Protein AF-A0A8J2KTL6-F1 (afdb_monomer_lite)

Secondary structure (DSSP, 8-state):
-------PPPHHHHHHHHHHHHHHHTTTTSHHHHHHHHHHHHHHHHHHHHTTT----HHHHHHHHHHHHHHHHHHS----TT-HHHHHHHHHT-

Sequence (94 aa):
MRQRGMFWPDDTTQKRKIVFRSSRHFGLGIKSEESSAHEEISKLFQHLDKSQGEAMSVKGVFNIPTFNVVAHRFLGEKYPHDDPGLTKVVDRLG

Structure (mmCIF, N/CA/C/O backbone):
data_AF-A0A8J2KTL6-F1
#
_entry.id   AF-A0A8J2KTL6-F1
#
loop_
_atom_site.group_PDB
_atom_site.id
_atom_site.type_symbol
_atom_site.label_atom_id
_atom_site.label_alt_id
_atom_site.label_comp_id
_atom_site.label_asym_id
_atom_site.label_entity_id
_atom_site.label_seq_id
_atom_site.pdbx_PDB_ins_code
_atom_site.Cartn_x
_atom_site.Cartn_y
_atom_site.Cartn_z
_atom_site.occupancy
_atom_site.B_iso_or_equiv
_atom_site.auth_seq_id
_atom_site.auth_comp_id
_atom_site.auth_asym_id
_atom_site.auth_atom_id
_atom_site.pdbx_PDB_model_num
ATOM 1 N N . MET A 1 1 ? 51.163 -9.045 -17.830 1.00 36.59 1 MET A N 1
ATOM 2 C CA . MET A 1 1 ? 49.914 -8.763 -18.573 1.00 36.59 1 MET A CA 1
ATOM 3 C C . MET A 1 1 ? 48.815 -9.697 -18.076 1.00 36.59 1 MET A C 1
ATOM 5 O O . MET A 1 1 ? 48.930 -10.895 -18.279 1.00 36.59 1 MET A O 1
ATOM 9 N N . ARG A 1 2 ? 47.786 -9.194 -17.380 1.00 33.91 2 ARG A N 1
ATOM 10 C CA . ARG A 1 2 ? 46.576 -9.970 -17.052 1.00 33.91 2 ARG A CA 1
ATOM 11 C C . ARG A 1 2 ? 45.409 -9.370 -17.830 1.00 33.91 2 ARG A C 1
ATOM 13 O O . ARG A 1 2 ? 44.900 -8.327 -17.443 1.00 33.91 2 ARG A O 1
ATOM 20 N N . GLN A 1 3 ? 44.998 -10.026 -18.910 1.00 48.50 3 GLN A N 1
ATOM 21 C CA . GLN A 1 3 ? 43.663 -9.819 -19.459 1.00 48.50 3 GLN A CA 1
ATOM 22 C C . GLN A 1 3 ? 42.694 -10.709 -18.679 1.00 48.50 3 GLN A C 1
ATOM 24 O O . GLN A 1 3 ? 42.821 -11.929 -18.702 1.00 48.50 3 GLN A O 1
ATOM 29 N N . ARG A 1 4 ? 41.745 -10.103 -17.969 1.00 41.75 4 ARG A N 1
ATOM 30 C CA . ARG A 1 4 ? 40.461 -10.725 -17.616 1.00 41.75 4 ARG A CA 1
ATOM 31 C C . ARG A 1 4 ? 39.399 -9.631 -17.639 1.00 41.75 4 ARG A C 1
ATOM 33 O O . ARG A 1 4 ? 38.955 -9.143 -16.608 1.00 41.75 4 ARG A O 1
ATOM 40 N N . GLY A 1 5 ? 39.060 -9.206 -18.851 1.00 48.88 5 GLY A N 1
ATOM 41 C CA . GLY A 1 5 ? 37.845 -8.451 -19.112 1.00 48.88 5 GLY A CA 1
ATOM 42 C C . GLY A 1 5 ? 36.708 -9.437 -19.328 1.00 48.88 5 GLY A C 1
ATOM 43 O O . GLY A 1 5 ? 36.620 -10.012 -20.401 1.00 48.88 5 GLY A O 1
ATOM 44 N N . MET A 1 6 ? 35.888 -9.662 -18.304 1.00 46.16 6 MET A N 1
ATOM 45 C CA . MET A 1 6 ? 34.476 -10.027 -18.455 1.00 46.16 6 MET A CA 1
ATOM 46 C C . MET A 1 6 ? 33.804 -9.869 -17.089 1.00 46.16 6 MET A C 1
ATOM 48 O O . MET A 1 6 ? 33.680 -10.811 -16.310 1.00 46.16 6 MET A O 1
ATOM 52 N N . PHE A 1 7 ? 33.434 -8.629 -16.772 1.00 52.38 7 PHE A N 1
ATOM 53 C CA . PHE A 1 7 ? 32.479 -8.342 -15.710 1.00 52.38 7 PHE A CA 1
ATOM 54 C C . PHE A 1 7 ? 31.117 -8.794 -16.242 1.00 52.38 7 PHE A C 1
ATOM 56 O O . PHE A 1 7 ? 30.461 -8.051 -16.970 1.00 52.38 7 PHE A O 1
ATOM 63 N N . TRP A 1 8 ? 30.727 -10.043 -15.973 1.00 47.16 8 TRP A N 1
ATOM 64 C CA . TRP A 1 8 ? 29.322 -10.418 -16.096 1.00 47.16 8 TRP A CA 1
ATOM 65 C C . TRP A 1 8 ? 28.546 -9.421 -15.234 1.00 47.16 8 TRP A C 1
ATOM 67 O O . TRP A 1 8 ? 28.870 -9.312 -14.047 1.00 47.16 8 TRP A O 1
ATOM 77 N N . PRO A 1 9 ? 27.587 -8.654 -15.786 1.00 56.00 9 PRO A N 1
ATOM 78 C CA . PRO A 1 9 ? 26.655 -7.932 -14.943 1.00 56.00 9 PRO A CA 1
ATOM 79 C C . PRO A 1 9 ? 26.075 -8.981 -14.008 1.00 56.00 9 PRO A C 1
ATOM 81 O O . PRO A 1 9 ? 25.584 -10.012 -14.469 1.00 56.00 9 PRO A O 1
ATOM 84 N N . ASP A 1 10 ? 26.204 -8.766 -12.707 1.00 67.06 10 ASP A N 1
ATOM 85 C CA . ASP A 1 10 ? 25.510 -9.587 -11.742 1.00 67.06 10 ASP A CA 1
ATOM 86 C C . ASP A 1 10 ? 24.046 -9.654 -12.188 1.00 67.06 10 ASP A C 1
ATOM 88 O O . ASP A 1 10 ? 23.411 -8.632 -12.469 1.00 67.06 10 ASP A O 1
ATOM 92 N N . ASP A 1 11 ? 23.525 -10.870 -12.321 1.00 74.50 11 ASP A N 1
ATOM 93 C CA . ASP A 1 11 ? 22.155 -11.137 -12.764 1.00 74.50 11 ASP A CA 1
ATOM 94 C C . ASP A 1 11 ? 21.150 -10.231 -12.016 1.00 74.50 11 ASP A C 1
ATOM 96 O O . ASP A 1 11 ? 20.190 -9.705 -12.577 1.00 74.50 11 ASP A O 1
ATOM 100 N N . THR A 1 12 ? 21.462 -9.888 -10.763 1.00 78.56 12 THR A N 1
ATOM 101 C CA . THR A 1 12 ? 20.683 -8.954 -9.948 1.00 78.56 12 THR A CA 1
ATOM 102 C C . THR A 1 12 ? 20.638 -7.514 -10.478 1.00 78.56 12 THR A C 1
ATOM 104 O O . THR A 1 12 ? 19.585 -6.880 -10.392 1.00 78.56 12 THR A O 1
ATOM 107 N N . THR A 1 13 ? 21.714 -6.960 -11.045 1.00 85.62 13 THR A N 1
ATOM 108 C CA . THR A 1 13 ? 21.698 -5.617 -11.654 1.00 85.62 13 THR A CA 1
ATOM 109 C C . THR A 1 13 ? 20.894 -5.617 -12.945 1.00 85.62 13 THR A C 1
ATOM 111 O O . THR A 1 13 ? 20.145 -4.672 -13.212 1.00 85.62 13 THR A O 1
ATOM 114 N N . GLN A 1 14 ? 21.000 -6.677 -13.746 1.00 86.94 14 GLN A N 1
ATOM 115 C CA . GLN A 1 14 ? 20.218 -6.793 -14.973 1.00 86.94 14 GLN A CA 1
ATOM 116 C C . GLN A 1 14 ? 18.725 -6.964 -14.667 1.00 86.94 14 GLN A C 1
ATOM 118 O O . GLN A 1 14 ? 17.913 -6.208 -15.206 1.00 86.94 14 GLN A O 1
ATOM 123 N N . LYS A 1 15 ? 18.367 -7.854 -13.733 1.00 85.94 15 LYS A N 1
ATOM 124 C CA . LYS A 1 15 ? 16.997 -8.024 -13.222 1.00 85.94 15 LYS A CA 1
ATOM 125 C C . LYS A 1 15 ? 16.426 -6.718 -12.676 1.00 85.94 15 LYS A C 1
ATOM 127 O O . LYS A 1 15 ? 15.334 -6.325 -13.076 1.00 85.94 15 LYS A O 1
ATOM 132 N N . ARG A 1 16 ? 17.188 -5.978 -11.859 1.00 86.25 16 ARG A N 1
ATOM 133 C CA . ARG A 1 16 ? 16.780 -4.653 -11.356 1.00 86.25 16 ARG A CA 1
ATOM 134 C C . ARG A 1 16 ? 16.465 -3.683 -12.492 1.00 86.25 16 ARG A C 1
ATOM 136 O O . ARG A 1 16 ? 15.398 -3.076 -12.502 1.00 86.25 16 ARG A O 1
ATOM 143 N N . LYS A 1 17 ? 17.346 -3.564 -13.490 1.00 88.56 17 LYS A N 1
ATOM 144 C CA . LYS A 1 17 ? 17.118 -2.683 -14.651 1.00 88.56 17 LYS A CA 1
ATOM 145 C C . LYS A 1 17 ? 15.886 -3.083 -15.463 1.00 88.56 17 LYS A C 1
ATOM 147 O O . LYS A 1 17 ? 15.239 -2.207 -16.034 1.00 88.56 17 LYS A O 1
ATOM 152 N N . ILE A 1 18 ? 15.595 -4.378 -15.569 1.00 87.69 18 ILE A N 1
ATOM 153 C CA . ILE A 1 18 ? 14.405 -4.877 -16.265 1.00 87.69 18 ILE A CA 1
ATOM 154 C C . ILE A 1 18 ? 13.152 -4.477 -15.486 1.00 87.69 18 ILE A C 1
ATOM 156 O O . ILE A 1 18 ? 12.311 -3.790 -16.056 1.00 87.69 18 ILE A O 1
ATOM 160 N N . VAL A 1 19 ? 13.093 -4.777 -14.184 1.00 85.81 19 VAL A N 1
ATOM 161 C CA . VAL A 1 19 ? 11.958 -4.422 -13.315 1.00 85.81 19 VAL A CA 1
ATOM 162 C C . VAL A 1 19 ? 11.705 -2.913 -13.312 1.00 85.81 19 VAL A C 1
ATOM 164 O O . VAL A 1 19 ? 10.584 -2.474 -13.531 1.00 85.81 19 VAL A O 1
ATOM 167 N N . PHE A 1 20 ? 12.736 -2.078 -13.159 1.00 84.12 20 PHE A N 1
ATOM 168 C CA . PHE A 1 20 ? 12.551 -0.620 -13.172 1.00 84.12 20 PHE A CA 1
ATOM 169 C C . PHE A 1 20 ? 12.087 -0.065 -14.524 1.00 84.12 20 PHE A C 1
ATOM 171 O O . PHE A 1 20 ? 11.420 0.971 -14.579 1.00 84.12 20 PHE A O 1
ATOM 178 N N . ARG A 1 21 ? 12.467 -0.700 -15.636 1.00 86.44 21 ARG A N 1
ATOM 179 C CA . ARG A 1 21 ? 11.977 -0.306 -16.963 1.00 86.44 21 ARG A CA 1
ATOM 180 C C . ARG A 1 21 ? 10.534 -0.749 -17.163 1.00 86.44 21 ARG A C 1
ATOM 182 O O . ARG A 1 21 ? 9.719 0.081 -17.553 1.00 86.44 21 ARG A O 1
ATOM 189 N N . SER A 1 22 ? 10.203 -1.992 -16.819 1.00 84.38 22 SER A N 1
ATOM 190 C CA . SER A 1 22 ? 8.834 -2.496 -16.916 1.00 84.38 22 SER A CA 1
ATOM 191 C C . SER A 1 22 ? 7.881 -1.731 -16.001 1.00 84.38 22 SER A C 1
ATOM 193 O O . SER A 1 22 ? 6.819 -1.335 -16.456 1.00 84.38 22 SER A O 1
ATOM 195 N N . SER A 1 23 ? 8.268 -1.414 -14.761 1.00 80.25 23 SER A N 1
ATOM 196 C CA . SER A 1 23 ? 7.411 -0.652 -13.843 1.00 80.25 23 SER A CA 1
ATOM 197 C C . SER A 1 23 ? 7.054 0.730 -14.393 1.00 80.25 23 SER A C 1
ATOM 199 O O . SER A 1 23 ? 5.910 1.149 -14.273 1.00 80.25 23 SER A O 1
ATOM 201 N N . ARG A 1 24 ? 7.988 1.422 -15.063 1.00 82.31 24 ARG A N 1
ATOM 202 C CA . ARG A 1 24 ? 7.690 2.691 -15.756 1.00 82.31 24 ARG A CA 1
ATOM 203 C C . ARG A 1 24 ? 6.745 2.504 -16.944 1.00 82.31 24 ARG A C 1
ATOM 205 O O . ARG A 1 24 ? 5.877 3.344 -17.147 1.00 82.31 24 ARG A O 1
ATOM 212 N N . HIS A 1 25 ? 6.868 1.405 -17.691 1.00 79.88 25 HIS A N 1
ATOM 213 C CA . HIS A 1 25 ? 5.899 1.054 -18.737 1.00 79.88 25 HIS A CA 1
ATOM 214 C C . HIS A 1 25 ? 4.508 0.735 -18.172 1.00 79.88 25 HIS A C 1
ATOM 216 O O . HIS A 1 25 ? 3.515 1.088 -18.796 1.00 79.88 25 HIS A O 1
ATOM 222 N N . PHE A 1 26 ? 4.428 0.175 -16.963 1.00 73.06 26 PHE A N 1
ATOM 223 C CA . PHE A 1 26 ? 3.184 -0.001 -16.203 1.00 73.06 26 PHE A CA 1
ATOM 224 C C . PHE A 1 26 ? 2.743 1.269 -15.448 1.00 73.06 26 PHE A C 1
ATOM 226 O O . PHE A 1 26 ? 1.979 1.196 -14.487 1.00 73.06 26 PHE A O 1
ATOM 233 N N . GLY A 1 27 ? 3.243 2.445 -15.842 1.00 71.56 27 GLY A N 1
ATOM 234 C CA . GLY A 1 27 ? 2.801 3.716 -15.279 1.00 71.56 27 GLY A CA 1
ATOM 235 C C . GLY A 1 27 ? 3.294 3.971 -13.856 1.00 71.56 27 GLY A C 1
ATOM 236 O O . GLY A 1 27 ? 2.551 4.502 -13.040 1.00 71.56 27 GLY A O 1
ATOM 237 N N . LEU A 1 28 ? 4.516 3.567 -13.508 1.00 75.06 28 LEU A N 1
ATOM 238 C CA . LEU A 1 28 ? 5.185 4.080 -12.309 1.00 75.06 28 LEU A CA 1
ATOM 239 C C . LEU A 1 28 ? 5.602 5.545 -12.540 1.00 75.06 28 LEU A C 1
ATOM 241 O O . LEU A 1 28 ? 6.373 5.823 -13.462 1.00 75.06 28 LEU A O 1
ATOM 245 N N . GLY A 1 29 ? 5.124 6.460 -11.700 1.00 69.00 29 GLY A N 1
ATOM 246 C CA . GLY A 1 29 ? 5.418 7.895 -11.728 1.00 69.00 29 GLY A CA 1
ATOM 247 C C . GLY A 1 29 ? 4.454 8.750 -12.560 1.00 69.00 29 GLY A C 1
ATOM 248 O O . GLY A 1 29 ? 4.765 9.911 -12.820 1.00 69.00 29 GLY A O 1
ATOM 249 N N . ILE A 1 30 ? 3.309 8.211 -12.998 1.00 81.06 30 ILE A N 1
ATOM 250 C CA . ILE A 1 30 ? 2.262 8.985 -13.696 1.00 81.06 30 ILE A CA 1
ATOM 251 C C . ILE A 1 30 ? 1.108 9.327 -12.747 1.00 81.06 30 ILE A C 1
ATOM 253 O O . ILE A 1 30 ? 0.816 8.579 -11.822 1.00 81.06 30 ILE A O 1
ATOM 257 N N . LYS A 1 31 ? 0.395 10.430 -13.001 1.00 78.75 31 LYS A N 1
ATOM 258 C CA . LYS A 1 31 ? -0.682 10.925 -12.117 1.00 78.75 31 LYS A CA 1
ATOM 259 C C . LYS A 1 31 ? -1.785 9.899 -11.816 1.00 78.75 31 LYS A C 1
ATOM 261 O O . LYS A 1 31 ? -2.356 9.932 -10.734 1.00 78.75 31 LYS A O 1
ATOM 266 N N . SER A 1 32 ? -2.081 8.980 -12.738 1.00 74.69 32 SER A N 1
ATOM 267 C CA . SER A 1 32 ? -3.095 7.939 -12.512 1.00 74.69 32 SER A CA 1
ATOM 268 C C . SER A 1 32 ? -2.689 6.918 -11.444 1.00 74.69 32 SER A C 1
ATOM 270 O O . SER A 1 32 ? -3.555 6.375 -10.762 1.00 74.69 32 SER A O 1
ATOM 272 N N . GLU A 1 33 ? -1.388 6.681 -11.245 1.00 73.94 33 GLU A N 1
ATOM 273 C CA . GLU A 1 33 ? -0.898 5.892 -10.110 1.00 73.94 33 GLU A CA 1
ATOM 274 C C . GLU A 1 33 ? -1.239 6.567 -8.790 1.00 73.94 33 GLU A C 1
ATOM 276 O O . GLU A 1 33 ? -1.738 5.923 -7.869 1.00 73.94 33 GLU A O 1
ATOM 281 N N . GLU A 1 34 ? -0.936 7.861 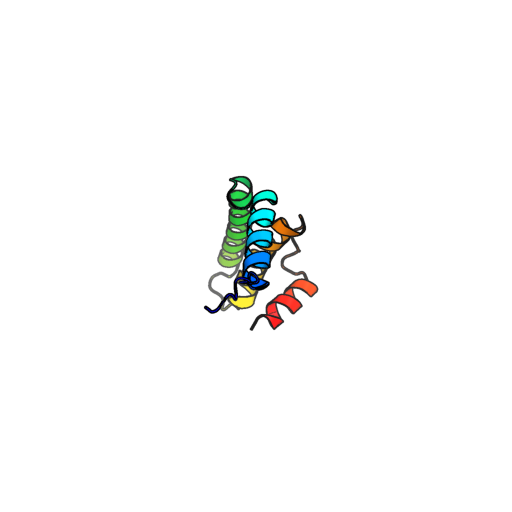-8.708 1.00 80.25 34 GLU A N 1
ATOM 282 C CA . GLU A 1 34 ? -1.147 8.657 -7.509 1.00 80.25 34 GLU A CA 1
ATOM 283 C C . GLU A 1 34 ? -2.630 8.659 -7.133 1.00 80.25 34 GLU A C 1
ATOM 285 O O . GLU A 1 34 ? -2.965 8.450 -5.971 1.00 80.25 34 GLU A O 1
ATOM 290 N N . SER A 1 35 ? -3.523 8.771 -8.124 1.00 84.19 35 SER A N 1
ATOM 291 C CA . SER A 1 35 ? -4.968 8.638 -7.918 1.00 84.19 35 SER A CA 1
ATOM 292 C C . SER A 1 35 ? -5.350 7.278 -7.327 1.00 84.19 35 SER A C 1
ATOM 294 O O . SER A 1 35 ? -6.092 7.231 -6.350 1.00 84.19 35 SER A O 1
ATOM 296 N N . SER A 1 36 ? -4.801 6.171 -7.841 1.00 82.50 36 SER A N 1
ATOM 297 C CA . SER A 1 36 ? -5.095 4.837 -7.296 1.00 82.50 36 SER A CA 1
ATOM 298 C C . SER A 1 36 ? -4.578 4.655 -5.866 1.00 82.50 36 SER A C 1
ATOM 300 O O . SER A 1 36 ? -5.237 3.995 -5.061 1.00 82.50 36 SER A O 1
ATOM 302 N N . ALA A 1 37 ? -3.407 5.206 -5.539 1.00 85.88 37 ALA A N 1
ATOM 303 C CA . ALA A 1 37 ? -2.890 5.188 -4.173 1.00 85.88 37 ALA A CA 1
ATOM 304 C C . ALA A 1 37 ? -3.766 6.036 -3.241 1.00 85.88 37 ALA A C 1
ATOM 306 O O . ALA A 1 37 ? -4.116 5.599 -2.147 1.00 85.88 37 ALA A O 1
ATOM 307 N N . HIS A 1 38 ? -4.180 7.216 -3.701 1.00 89.44 38 HIS A N 1
ATOM 308 C CA . HIS A 1 38 ? -5.055 8.114 -2.958 1.00 89.44 38 HIS A CA 1
ATOM 309 C C . HIS A 1 38 ? -6.433 7.495 -2.681 1.00 89.44 38 HIS A C 1
ATOM 311 O O . HIS A 1 38 ? -6.973 7.667 -1.589 1.00 89.44 38 HIS A O 1
ATOM 317 N N . GLU A 1 39 ? -6.986 6.727 -3.622 1.00 88.44 39 GLU A N 1
ATOM 318 C CA . GLU A 1 39 ? -8.223 5.966 -3.413 1.00 88.44 39 GLU A CA 1
ATOM 319 C C . GLU A 1 39 ? -8.088 4.936 -2.283 1.00 88.44 39 GLU A C 1
ATOM 321 O O . GLU A 1 39 ? -8.959 4.864 -1.417 1.00 88.44 39 GLU A O 1
ATOM 326 N N . GLU A 1 40 ? -7.010 4.144 -2.260 1.00 89.12 40 GLU A N 1
ATOM 327 C CA . GLU A 1 40 ? -6.797 3.153 -1.194 1.00 89.12 40 GLU A CA 1
ATOM 328 C C . GLU A 1 40 ? -6.524 3.819 0.161 1.00 89.12 40 GLU A C 1
ATOM 330 O O . GLU A 1 40 ? -7.046 3.367 1.179 1.00 89.12 40 GLU A O 1
ATOM 335 N N . ILE A 1 41 ? -5.798 4.942 0.181 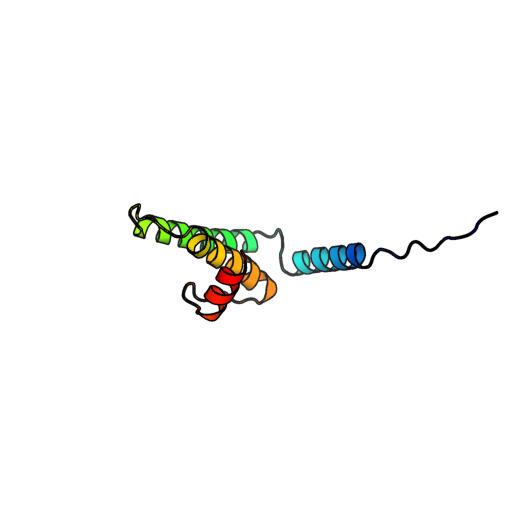1.00 90.88 41 ILE A N 1
ATOM 336 C CA . ILE A 1 41 ? -5.608 5.763 1.386 1.00 90.88 41 ILE A CA 1
ATOM 337 C C . ILE A 1 41 ? -6.951 6.316 1.885 1.00 90.88 41 ILE A C 1
ATOM 339 O O . ILE A 1 41 ? -7.227 6.292 3.082 1.00 90.88 41 ILE A O 1
ATOM 343 N N . SER A 1 42 ? -7.818 6.773 0.982 1.00 91.25 42 SER A N 1
ATOM 344 C CA . SER A 1 42 ? -9.145 7.283 1.344 1.00 91.25 42 SER A CA 1
ATOM 345 C C . SER A 1 42 ? -10.015 6.192 1.973 1.00 91.25 42 SER A C 1
ATOM 347 O O . SER A 1 42 ? -10.664 6.428 2.992 1.00 91.25 42 SER A O 1
ATOM 349 N N . LYS A 1 43 ? -9.993 4.975 1.414 1.00 88.06 43 LYS A N 1
ATOM 350 C CA . LYS A 1 43 ? -10.687 3.811 1.994 1.00 88.06 43 LYS A CA 1
ATOM 351 C C . LYS A 1 43 ? -10.124 3.436 3.364 1.00 88.06 43 LYS A C 1
ATOM 353 O O . LYS A 1 43 ? -10.891 3.107 4.265 1.00 88.06 43 LYS A O 1
ATOM 358 N N . LEU A 1 44 ? -8.804 3.512 3.524 1.00 89.56 44 LEU A N 1
ATOM 359 C CA . LEU A 1 44 ? -8.135 3.276 4.797 1.00 89.56 44 LEU A CA 1
ATOM 360 C C . LEU A 1 44 ? -8.603 4.279 5.860 1.00 89.56 44 LEU A C 1
ATOM 362 O O . LEU A 1 44 ? -9.013 3.854 6.934 1.00 89.56 44 LEU A O 1
ATOM 366 N N . PHE A 1 45 ? -8.633 5.581 5.561 1.00 90.12 45 PHE A N 1
ATOM 367 C CA . PHE A 1 45 ? -9.148 6.581 6.504 1.00 90.12 45 PHE A CA 1
ATOM 368 C C . PHE A 1 45 ? -10.608 6.328 6.885 1.00 90.12 45 PHE A C 1
ATOM 370 O O . PHE A 1 45 ? -10.934 6.341 8.065 1.00 90.12 45 PHE A O 1
ATOM 377 N N . GLN A 1 46 ? -11.467 5.979 5.924 1.00 90.25 46 GLN A N 1
ATOM 378 C CA . GLN A 1 46 ? -12.854 5.605 6.224 1.00 90.25 46 GLN A CA 1
ATOM 379 C C . GLN A 1 46 ? -12.957 4.374 7.135 1.00 90.25 46 GLN A C 1
ATOM 381 O O . GLN A 1 46 ? -13.899 4.265 7.918 1.00 90.25 46 GLN A O 1
ATOM 386 N N . HIS A 1 47 ? -12.032 3.419 7.017 1.00 86.38 47 HIS A N 1
ATOM 387 C CA . HIS A 1 47 ? -11.978 2.258 7.900 1.00 86.38 47 HIS A CA 1
ATOM 388 C C . HIS A 1 47 ? -11.520 2.644 9.314 1.00 86.38 47 HIS A C 1
ATOM 390 O O . HIS A 1 47 ? -12.116 2.190 10.288 1.00 86.38 47 HIS A O 1
ATOM 396 N N . LEU A 1 48 ? -10.520 3.523 9.427 1.00 88.38 48 LEU A N 1
ATOM 397 C CA . LEU A 1 48 ? -10.033 4.045 10.707 1.00 88.38 48 LEU A CA 1
ATOM 398 C C . LEU A 1 48 ? -11.097 4.885 11.428 1.00 88.38 48 LEU A C 1
ATOM 400 O O . LEU A 1 48 ? -11.320 4.699 12.619 1.00 88.38 48 LEU A O 1
ATOM 404 N N . ASP A 1 49 ? -11.816 5.749 10.712 1.00 90.25 49 ASP A N 1
ATOM 405 C CA . ASP A 1 49 ? -12.894 6.554 11.299 1.00 90.25 49 ASP A CA 1
ATOM 406 C C . ASP A 1 49 ? -14.024 5.668 11.854 1.00 90.25 49 ASP A C 1
ATOM 408 O O . ASP A 1 49 ? -14.602 5.956 12.904 1.00 90.25 49 ASP A O 1
ATOM 412 N N . LYS A 1 50 ? -14.317 4.546 11.181 1.00 88.62 50 LYS A N 1
ATOM 413 C CA . LYS A 1 50 ? -15.315 3.564 11.636 1.00 88.62 50 LYS A CA 1
ATOM 414 C C . LYS A 1 50 ? -14.881 2.779 12.866 1.00 88.62 50 LYS A C 1
ATOM 416 O O . LYS A 1 50 ? -15.753 2.293 13.577 1.00 88.62 50 LYS A O 1
ATOM 421 N N . SER A 1 51 ? -13.581 2.640 13.118 1.00 84.94 51 SER A N 1
ATOM 422 C CA . SER A 1 51 ? -13.100 1.879 14.269 1.00 84.94 51 SER A CA 1
ATOM 423 C C . SER A 1 51 ? -13.258 2.633 15.588 1.00 84.94 51 SER A C 1
ATOM 425 O O . SER A 1 51 ? -13.029 2.042 16.633 1.00 84.94 51 SER A O 1
ATOM 427 N N . GLN A 1 52 ? -13.601 3.929 15.567 1.00 85.06 52 GLN A N 1
ATOM 428 C CA . GLN A 1 52 ? -13.877 4.752 16.756 1.00 85.06 52 GLN A CA 1
ATOM 429 C C . GLN A 1 52 ? -12.814 4.651 17.873 1.00 85.06 52 GLN A C 1
ATOM 431 O O . GLN A 1 52 ? -13.119 4.789 19.055 1.00 85.06 52 GLN A O 1
ATOM 436 N N . GLY A 1 53 ? -11.547 4.429 17.505 1.00 82.81 53 GLY A N 1
ATOM 437 C CA . GLY A 1 53 ? -10.437 4.291 18.456 1.00 82.81 53 GLY A CA 1
ATOM 438 C C . GLY A 1 53 ? -10.278 2.904 19.090 1.00 82.81 53 GLY A C 1
ATOM 439 O O . GLY A 1 53 ? -9.472 2.751 20.007 1.00 82.81 53 GLY A O 1
ATOM 440 N N . GLU A 1 54 ? -10.999 1.889 18.609 1.00 88.31 54 GLU A N 1
ATOM 441 C CA . GLU A 1 54 ? -10.801 0.500 19.020 1.00 88.31 54 GLU A CA 1
ATOM 442 C C . GLU A 1 54 ? -9.400 -0.016 18.661 1.00 88.31 54 GLU A C 1
ATOM 444 O O . GLU A 1 54 ? -8.786 0.375 17.661 1.00 88.31 54 GLU A O 1
ATOM 449 N N . ALA A 1 55 ? -8.897 -0.938 19.485 1.00 85.38 55 ALA A N 1
ATOM 450 C CA . ALA A 1 55 ? -7.634 -1.609 19.228 1.00 85.38 55 ALA A CA 1
ATOM 451 C C . ALA A 1 55 ? -7.725 -2.433 17.937 1.00 85.38 55 ALA A C 1
ATOM 453 O O . ALA A 1 55 ? -8.597 -3.286 17.786 1.00 85.38 55 ALA A O 1
ATOM 454 N N . MET A 1 56 ? -6.785 -2.207 17.022 1.00 85.31 56 MET A N 1
ATOM 455 C CA . MET A 1 56 ? -6.749 -2.873 15.723 1.00 85.31 56 MET A CA 1
ATOM 456 C C . MET A 1 56 ? -5.361 -3.405 15.388 1.00 85.31 56 MET A C 1
ATOM 458 O O . MET A 1 56 ? -4.337 -2.894 15.845 1.00 85.31 56 MET A O 1
ATOM 462 N N . SER A 1 57 ? -5.326 -4.424 14.532 1.00 82.62 57 SER A N 1
ATOM 463 C CA . SER A 1 57 ? -4.081 -4.925 13.958 1.00 82.62 57 SER A CA 1
ATOM 464 C C . SER A 1 57 ? -3.615 -4.007 12.830 1.00 82.62 57 SER A C 1
ATOM 466 O O . SER A 1 57 ? -4.189 -4.011 11.742 1.00 82.62 57 SER A O 1
ATOM 468 N N . VAL A 1 58 ? -2.527 -3.266 13.058 1.00 82.81 58 VAL A N 1
ATOM 469 C CA . VAL A 1 58 ? -1.885 -2.424 12.028 1.00 82.81 58 VAL A CA 1
ATOM 470 C C . VAL A 1 58 ? -1.518 -3.255 10.793 1.00 82.81 58 VAL A C 1
ATOM 472 O O . VAL A 1 58 ? -1.707 -2.817 9.662 1.00 82.81 58 VAL A O 1
ATOM 475 N N . LYS A 1 59 ? -1.059 -4.494 10.994 1.00 79.94 59 LYS A N 1
ATOM 476 C CA . LYS A 1 59 ? -0.671 -5.395 9.905 1.00 79.94 59 LYS A CA 1
ATOM 477 C C . LYS A 1 59 ? -1.847 -5.711 8.978 1.00 79.94 59 LYS A C 1
ATOM 479 O O . LYS A 1 59 ? -1.701 -5.616 7.766 1.00 79.94 59 LYS A O 1
ATOM 484 N N . GLY A 1 60 ? -3.010 -6.048 9.536 1.00 76.50 60 GLY A N 1
ATOM 485 C CA . GLY A 1 60 ? -4.205 -6.338 8.738 1.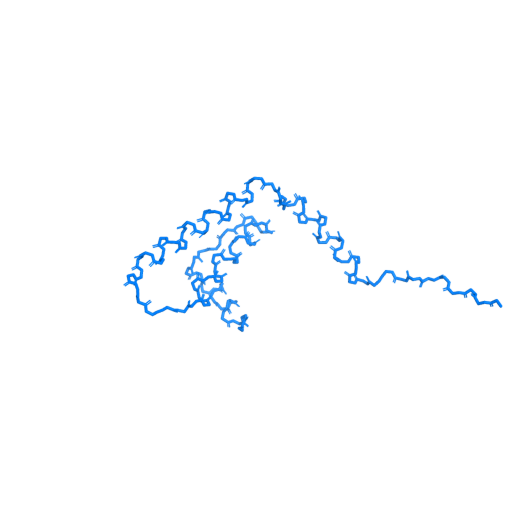00 76.50 60 GLY A CA 1
ATOM 486 C C . GLY A 1 60 ? -4.749 -5.093 8.040 1.00 76.50 60 GLY A C 1
ATOM 487 O O . GLY A 1 60 ? -5.072 -5.132 6.857 1.00 76.50 60 GLY A O 1
ATOM 488 N N . VAL A 1 61 ? -4.772 -3.969 8.759 1.00 85.00 61 VAL A N 1
ATOM 489 C CA . VAL A 1 61 ? -5.398 -2.725 8.295 1.00 85.00 61 VAL A CA 1
ATOM 490 C C . VAL A 1 61 ? -4.584 -2.025 7.202 1.00 85.00 61 VAL A C 1
ATOM 492 O O . VAL A 1 61 ? -5.163 -1.497 6.258 1.00 85.00 61 VAL A O 1
ATOM 495 N N . PHE A 1 62 ? -3.250 -2.037 7.277 1.00 86.88 62 PHE A N 1
ATOM 496 C CA . PHE A 1 62 ? -2.406 -1.281 6.343 1.00 86.88 62 PHE A CA 1
ATOM 497 C C . PHE A 1 62 ? -1.872 -2.122 5.175 1.00 86.88 62 PHE A C 1
ATOM 499 O O . PHE A 1 62 ? -1.700 -1.601 4.066 1.00 86.88 62 PHE A O 1
ATOM 506 N N . ASN A 1 63 ? -1.618 -3.420 5.372 1.00 88.19 63 ASN A N 1
ATOM 507 C CA . ASN A 1 63 ? -0.963 -4.228 4.337 1.00 88.19 63 ASN A CA 1
ATOM 508 C C . ASN A 1 63 ? -1.890 -4.566 3.169 1.00 88.19 63 ASN A C 1
ATOM 510 O O . ASN A 1 63 ? -1.421 -4.635 2.036 1.00 88.19 63 ASN A O 1
ATOM 514 N N . ILE A 1 64 ? -3.187 -4.746 3.420 1.00 87.31 64 ILE A N 1
ATOM 515 C CA . ILE A 1 64 ? -4.184 -5.037 2.381 1.00 87.31 64 ILE A CA 1
ATOM 516 C C . ILE A 1 64 ? -4.320 -3.864 1.390 1.00 87.31 64 ILE A C 1
ATOM 518 O O . ILE A 1 64 ? -4.103 -4.084 0.194 1.00 87.31 64 ILE A O 1
ATOM 522 N N . PRO A 1 65 ? -4.572 -2.610 1.827 1.00 88.88 65 PRO A N 1
ATOM 523 C CA . PRO A 1 65 ? -4.582 -1.468 0.911 1.00 88.88 65 PRO A CA 1
ATOM 524 C C . PRO A 1 65 ? -3.240 -1.281 0.191 1.00 88.88 65 PRO A C 1
ATOM 526 O O . PRO A 1 65 ? -3.218 -1.042 -1.016 1.00 88.88 65 PRO A O 1
ATOM 529 N N . THR A 1 66 ? -2.115 -1.471 0.889 1.00 87.88 66 THR A N 1
ATOM 530 C CA . THR A 1 66 ? -0.775 -1.404 0.276 1.00 87.88 66 THR A CA 1
ATOM 531 C C . THR A 1 66 ? -0.609 -2.439 -0.839 1.00 87.88 66 THR A C 1
ATOM 533 O O . THR A 1 66 ? -0.120 -2.119 -1.925 1.00 87.88 66 THR A O 1
ATOM 536 N N . PHE A 1 67 ? -1.056 -3.673 -0.603 1.00 88.38 67 PHE A N 1
ATOM 537 C CA . PHE A 1 67 ? -1.024 -4.730 -1.604 1.00 88.38 67 PHE A CA 1
ATOM 538 C C . PHE A 1 67 ? -1.911 -4.388 -2.798 1.00 88.38 67 PHE A C 1
ATOM 540 O O . PHE A 1 67 ? -1.474 -4.555 -3.929 1.00 88.38 67 PHE A O 1
ATOM 547 N N . ASN A 1 68 ? -3.109 -3.848 -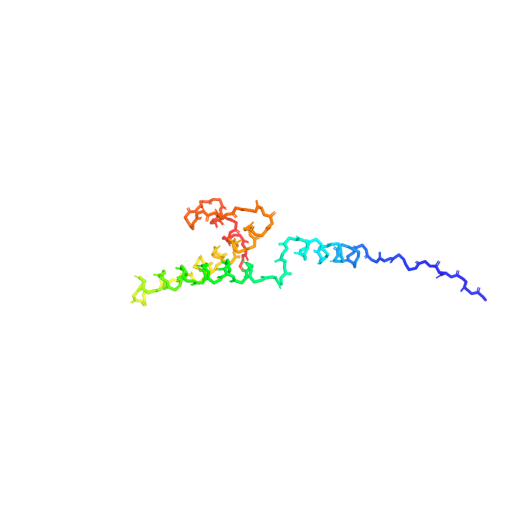2.574 1.00 88.44 68 ASN A N 1
ATOM 548 C CA . ASN A 1 68 ? -4.024 -3.470 -3.649 1.00 88.44 68 ASN A CA 1
ATOM 549 C C . ASN A 1 68 ? -3.467 -2.376 -4.569 1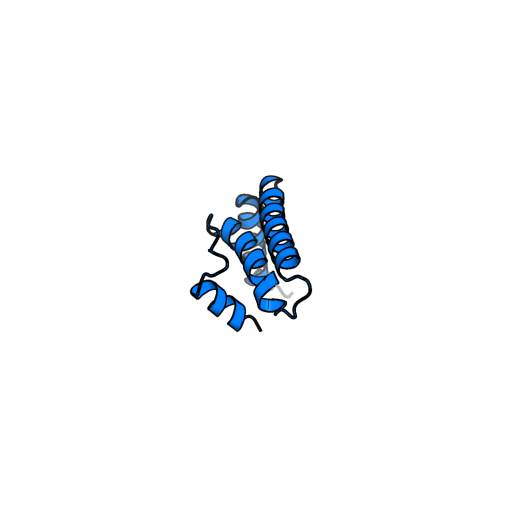.00 88.44 68 ASN A C 1
ATOM 551 O O . ASN A 1 68 ? -3.691 -2.440 -5.777 1.00 88.44 68 ASN A O 1
ATOM 555 N N . VAL A 1 69 ? -2.690 -1.419 -4.051 1.00 88.00 69 VAL A N 1
ATOM 556 C CA . VAL A 1 69 ? -1.990 -0.430 -4.896 1.00 88.00 69 VAL A CA 1
ATOM 557 C C . VAL A 1 69 ? -0.978 -1.114 -5.821 1.00 88.00 69 VAL A C 1
ATOM 559 O O . VAL A 1 69 ? -0.884 -0.791 -7.007 1.00 88.00 69 VAL A O 1
ATOM 562 N N . VAL A 1 70 ? -0.235 -2.090 -5.297 1.00 85.69 70 VAL A N 1
ATOM 563 C CA . VAL A 1 70 ? 0.760 -2.853 -6.062 1.00 85.69 70 VAL A CA 1
ATOM 564 C C . VAL A 1 70 ? 0.082 -3.815 -7.048 1.00 85.69 70 VAL A C 1
ATOM 566 O O . VAL A 1 70 ? 0.460 -3.864 -8.218 1.00 85.69 70 VAL A O 1
ATOM 569 N N . ALA A 1 71 ? -0.946 -4.541 -6.615 1.00 85.31 71 ALA A N 1
ATOM 570 C CA . ALA A 1 71 ? -1.703 -5.490 -7.423 1.00 85.31 71 ALA A CA 1
ATOM 571 C C . ALA A 1 71 ? -2.423 -4.802 -8.582 1.00 85.31 71 ALA A C 1
ATOM 573 O O . ALA A 1 71 ? -2.277 -5.236 -9.721 1.00 85.31 71 ALA A O 1
ATOM 574 N N . HIS A 1 72 ? -3.084 -3.670 -8.337 1.00 85.12 72 HIS A N 1
ATOM 575 C CA . HIS A 1 72 ? -3.718 -2.895 -9.401 1.00 85.12 72 HIS A CA 1
ATOM 576 C C . HIS A 1 72 ? -2.705 -2.475 -10.473 1.00 85.12 72 HIS A C 1
ATOM 578 O O . HIS A 1 72 ? -3.014 -2.481 -11.660 1.00 85.12 72 HIS A O 1
ATOM 584 N N . ARG A 1 73 ? -1.463 -2.168 -10.082 1.00 80.88 73 ARG A N 1
ATOM 585 C CA . ARG A 1 73 ? -0.394 -1.870 -11.041 1.00 80.88 73 ARG A CA 1
ATOM 586 C C . ARG A 1 73 ? 0.016 -3.083 -11.872 1.00 80.88 73 ARG A C 1
ATOM 588 O O . ARG A 1 73 ? 0.154 -2.963 -13.084 1.00 80.88 73 ARG A O 1
ATOM 595 N N . PHE A 1 74 ? 0.331 -4.202 -11.225 1.00 81.19 74 PHE A N 1
ATOM 596 C CA . PHE A 1 74 ? 0.968 -5.331 -11.912 1.00 81.19 74 PHE A CA 1
ATOM 597 C C . PHE A 1 74 ? -0.032 -6.287 -12.562 1.00 81.19 74 PHE A C 1
ATOM 599 O O . PHE A 1 74 ? 0.302 -6.927 -13.555 1.00 81.19 74 PHE A O 1
ATOM 606 N N . LEU A 1 75 ? -1.233 -6.387 -11.999 1.00 82.94 75 LEU A N 1
ATOM 607 C CA . LEU A 1 75 ? -2.278 -7.328 -12.394 1.00 82.94 75 LEU A CA 1
ATOM 608 C C . LEU A 1 75 ? -3.486 -6.620 -13.019 1.00 82.94 75 LEU A C 1
ATOM 610 O O . LEU A 1 75 ? -4.297 -7.277 -13.657 1.00 82.94 75 LEU A O 1
ATOM 614 N N . GLY A 1 76 ? -3.611 -5.297 -12.856 1.00 80.81 76 GLY A N 1
ATOM 615 C CA . GLY A 1 76 ? -4.784 -4.542 -13.311 1.00 80.81 76 GLY A CA 1
ATOM 616 C C . GLY A 1 76 ? -6.020 -4.721 -12.424 1.00 80.81 76 GLY A C 1
ATOM 617 O O . GLY A 1 76 ? -7.064 -4.149 -12.718 1.00 80.81 76 GLY A O 1
ATOM 618 N N . GLU A 1 77 ? -5.911 -5.486 -11.334 1.00 81.75 77 GLU A N 1
ATOM 619 C CA . GLU A 1 77 ? -7.029 -5.859 -10.467 1.00 81.75 77 GLU A CA 1
ATOM 620 C C . GLU A 1 77 ? -6.790 -5.416 -9.018 1.00 81.75 77 GLU A C 1
ATOM 622 O O . GLU A 1 77 ? -5.664 -5.436 -8.515 1.00 81.75 77 GLU A O 1
ATOM 627 N N . LYS A 1 78 ? -7.871 -5.014 -8.341 1.00 83.25 78 LYS A N 1
ATOM 628 C CA . LYS A 1 78 ? -7.904 -4.785 -6.890 1.00 83.25 78 LYS A CA 1
ATOM 629 C C . LYS A 1 78 ? -8.636 -5.954 -6.248 1.00 83.25 78 LYS A C 1
ATOM 631 O O . LYS A 1 78 ? -9.713 -6.326 -6.708 1.00 83.25 78 LYS A O 1
ATOM 636 N N . TYR A 1 79 ? -8.081 -6.490 -5.171 1.00 86.31 79 TYR A N 1
ATOM 637 C CA . TYR A 1 79 ? -8.730 -7.545 -4.408 1.00 86.31 79 TYR A CA 1
ATOM 638 C C . TYR A 1 79 ? -9.685 -6.947 -3.369 1.00 86.31 79 TYR A C 1
ATOM 640 O O . TYR A 1 79 ? -9.416 -5.861 -2.834 1.00 86.31 79 TYR A O 1
ATOM 648 N N . PRO A 1 80 ? -10.792 -7.637 -3.051 1.00 86.75 80 PRO A N 1
ATOM 649 C CA . PRO A 1 80 ? -11.612 -7.297 -1.897 1.00 86.75 80 PRO A CA 1
ATOM 650 C C . PRO A 1 80 ? -10.762 -7.233 -0.623 1.00 86.75 80 PRO A C 1
ATOM 652 O O . PRO A 1 80 ? -9.835 -8.022 -0.437 1.00 86.75 80 PRO A O 1
ATOM 655 N N . HIS A 1 81 ? -11.060 -6.277 0.260 1.00 82.69 81 HIS A N 1
ATOM 656 C CA . HIS A 1 81 ? -10.310 -6.122 1.514 1.00 82.69 81 HIS A CA 1
ATOM 657 C C . HIS A 1 81 ? -10.529 -7.298 2.479 1.00 82.69 81 HIS A C 1
ATOM 659 O O . HIS A 1 81 ? -9.713 -7.535 3.359 1.00 82.69 81 HIS A O 1
ATOM 665 N N . ASP A 1 82 ? -11.610 -8.046 2.293 1.00 84.38 82 ASP A N 1
ATOM 666 C CA . ASP A 1 82 ? -11.977 -9.264 3.010 1.00 84.38 82 ASP A CA 1
ATOM 667 C C . ASP A 1 82 ? -11.573 -10.549 2.264 1.00 84.38 82 ASP A C 1
ATOM 669 O O . ASP A 1 82 ? -11.968 -11.644 2.667 1.00 84.38 82 ASP A O 1
ATOM 673 N N . ASP A 1 83 ? -10.773 -10.446 1.193 1.00 88.50 83 ASP A N 1
ATOM 674 C CA . ASP A 1 83 ? -10.343 -11.612 0.425 1.00 88.50 83 ASP A CA 1
ATOM 675 C C . ASP A 1 83 ? -9.541 -12.595 1.313 1.00 88.50 83 ASP A C 1
ATOM 677 O O . ASP A 1 83 ? -8.479 -12.246 1.856 1.00 88.50 83 ASP A O 1
ATOM 681 N N . PRO A 1 84 ? -10.001 -13.854 1.468 1.00 86.50 84 PRO A N 1
ATOM 682 C CA . PRO A 1 84 ? -9.335 -14.825 2.333 1.00 86.50 84 PRO A CA 1
ATOM 683 C C . PRO A 1 84 ? -7.952 -15.244 1.823 1.00 86.50 84 PRO A C 1
ATOM 685 O O . PRO A 1 84 ? -7.107 -15.680 2.607 1.00 86.50 84 PRO A O 1
ATOM 688 N N . GLY A 1 85 ? -7.718 -15.174 0.511 1.00 87.19 85 GLY A N 1
ATOM 689 C CA . GLY A 1 85 ? -6.430 -15.477 -0.103 1.00 87.19 85 GLY A CA 1
ATOM 690 C C . GLY A 1 85 ? -5.406 -14.395 0.213 1.00 87.19 85 GLY A C 1
ATOM 691 O O . GLY A 1 85 ? -4.308 -14.704 0.680 1.00 87.19 85 GLY A O 1
ATOM 692 N N . LEU A 1 86 ? -5.792 -13.134 0.042 1.00 85.62 86 LEU A N 1
ATOM 693 C CA . LEU A 1 86 ? -4.970 -11.978 0.363 1.00 85.62 86 LEU A CA 1
ATOM 694 C C . LEU A 1 86 ? -4.673 -11.902 1.860 1.00 85.62 86 LEU A C 1
ATOM 696 O O . LEU A 1 86 ? -3.520 -11.709 2.238 1.00 85.62 86 LEU A O 1
ATOM 700 N N . THR A 1 87 ? -5.670 -12.156 2.708 1.00 86.50 87 THR A N 1
ATOM 701 C CA . THR A 1 87 ? -5.484 -12.223 4.166 1.00 86.50 87 THR A CA 1
ATOM 702 C C . THR A 1 87 ? -4.403 -13.246 4.530 1.00 86.50 87 THR A C 1
ATOM 704 O O . THR A 1 87 ? -3.451 -12.922 5.236 1.00 86.50 87 THR A O 1
ATOM 707 N N . LYS A 1 88 ? -4.444 -14.451 3.938 1.00 89.12 88 LYS A N 1
ATOM 708 C CA . LYS A 1 88 ? -3.406 -15.481 4.144 1.00 89.12 88 LYS A CA 1
ATOM 709 C C . LYS A 1 88 ? -2.021 -15.050 3.662 1.00 89.12 88 LYS A C 1
ATOM 711 O O . LYS A 1 88 ? -1.023 -15.457 4.257 1.00 89.12 88 LYS A O 1
ATOM 716 N N . VAL A 1 89 ? -1.933 -14.297 2.565 1.00 86.50 89 VAL A N 1
ATOM 717 C CA . VAL A 1 89 ? -0.655 -13.766 2.063 1.00 86.50 89 VAL A CA 1
ATOM 718 C C . VAL A 1 89 ? -0.107 -12.721 3.030 1.00 86.50 89 VAL A C 1
ATOM 720 O O . VAL A 1 89 ? 1.060 -12.798 3.406 1.00 86.50 89 VAL A O 1
ATOM 723 N N . VAL A 1 90 ? -0.951 -11.792 3.480 1.00 84.94 90 VAL A N 1
ATOM 724 C CA . VAL A 1 90 ? -0.589 -10.734 4.428 1.00 84.94 90 VAL A CA 1
ATOM 725 C C . VAL A 1 90 ? -0.158 -11.309 5.774 1.00 84.94 90 VAL A C 1
ATOM 727 O O . VAL A 1 90 ? 0.863 -10.886 6.315 1.00 84.94 90 VAL A O 1
ATOM 730 N N . ASP A 1 91 ? -0.856 -12.315 6.293 1.00 84.88 91 ASP A N 1
ATOM 731 C CA . ASP A 1 91 ? -0.502 -12.956 7.562 1.00 84.88 91 ASP A CA 1
ATOM 732 C C . ASP A 1 91 ? 0.898 -13.578 7.520 1.00 84.88 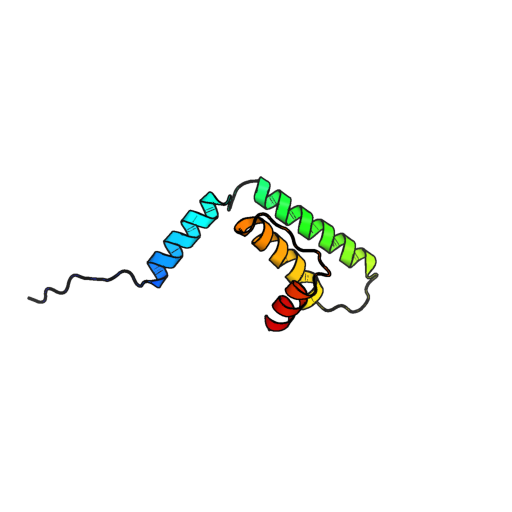91 ASP A C 1
ATOM 734 O O . ASP A 1 91 ? 1.668 -13.470 8.479 1.00 84.88 91 ASP A O 1
ATOM 738 N N . ARG A 1 92 ? 1.283 -14.143 6.369 1.00 84.00 92 ARG A N 1
ATOM 739 C CA . ARG A 1 92 ? 2.614 -14.728 6.148 1.00 84.00 92 ARG A CA 1
ATOM 740 C C . ARG A 1 92 ? 3.736 -13.696 6.046 1.00 84.00 92 ARG A C 1
ATOM 742 O O . ARG A 1 92 ? 4.891 -14.083 6.191 1.00 84.00 92 ARG A O 1
ATOM 749 N N . LEU A 1 93 ? 3.432 -12.416 5.819 1.00 73.44 93 LEU A N 1
ATOM 750 C CA . LEU A 1 93 ? 4.439 -11.372 5.584 1.00 73.44 93 LEU A CA 1
ATOM 751 C C . LEU A 1 93 ? 5.170 -10.869 6.844 1.00 73.44 93 LEU A C 1
ATOM 753 O O . LEU A 1 93 ? 5.896 -9.892 6.737 1.00 73.44 93 LEU A O 1
ATOM 757 N N . GLY A 1 94 ? 5.057 -11.562 7.985 1.00 58.53 94 GLY A N 1
ATOM 758 C CA . GLY A 1 94 ? 5.878 -11.308 9.185 1.00 58.53 94 GLY A CA 1
ATOM 759 C C . GLY A 1 94 ? 5.730 -9.912 9.763 1.00 58.53 94 GLY A C 1
ATOM 760 O O . GLY A 1 94 ? 6.650 -9.098 9.567 1.00 58.53 94 GLY A O 1
#

Radius of gyration: 19.33 Å; chains: 1; bounding box: 65×26×39 Å

pLDDT: mean 80.13, std 12.65, range [33.91, 91.25]

Foldseek 3Di:
DDDDPDPPPDVVVVVVVVVVVVLVVLPDPHVVLVVLLVVLVVVLVVVVVVCVPDDDDPLLSPVLSVVQSVCCSPVVDRDDSPDPVVVVVSVVPD

Organism: NCBI:txid39272